Protein AF-A0A0F8WZ61-F1 (afdb_monomer_lite)

Sequence (118 aa):
MNHYVYILRSTDLYYVGLRSCHGPIATDSYRGSGTALKVARKEGHRFRKTVLCVPGSREECSELEAELVGPAEVADSLCLNLKQGGLSVNGVGYQHTDAARASMSKTRKGRKMSAAHR

pLDDT: mean 80.62, std 18.72, range [38.19, 97.25]

Structure (mmCIF, N/CA/C/O backbone):
data_AF-A0A0F8WZ61-F1
#
_entry.id   AF-A0A0F8WZ61-F1
#
loop_
_atom_site.group_PDB
_atom_site.id
_atom_site.type_symbol
_atom_site.label_atom_id
_atom_site.label_alt_id
_atom_site.label_comp_id
_atom_site.label_asym_id
_atom_site.label_entity_id
_atom_site.label_seq_id
_atom_site.pdbx_PDB_ins_code
_atom_site.Cartn_x
_atom_site.Cartn_y
_atom_site.Cartn_z
_atom_site.occupancy
_atom_site.B_iso_or_equiv
_atom_site.auth_seq_id
_atom_site.auth_comp_id
_atom_site.auth_asym_id
_atom_site.auth_atom_id
_atom_site.pdbx_PDB_model_num
ATOM 1 N N . MET A 1 1 ? 16.798 -5.562 -9.323 1.00 82.75 1 MET A N 1
ATOM 2 C CA . MET A 1 1 ? 15.977 -5.036 -8.207 1.00 82.75 1 MET A CA 1
ATOM 3 C C . MET A 1 1 ? 14.581 -5.603 -8.400 1.00 82.75 1 MET A C 1
ATOM 5 O O . MET A 1 1 ? 14.155 -5.675 -9.539 1.00 82.75 1 MET A O 1
ATOM 9 N N . ASN A 1 2 ? 13.909 -6.052 -7.345 1.00 89.69 2 ASN A N 1
ATOM 10 C CA . ASN A 1 2 ? 12.562 -6.614 -7.433 1.00 89.69 2 ASN A CA 1
ATOM 11 C C . ASN A 1 2 ? 11.527 -5.518 -7.173 1.00 89.69 2 ASN A C 1
ATOM 13 O O . ASN A 1 2 ? 11.694 -4.745 -6.223 1.00 89.69 2 ASN A O 1
ATOM 17 N N . HIS A 1 3 ? 10.468 -5.485 -7.979 1.00 91.69 3 HIS A N 1
ATOM 18 C CA . HIS A 1 3 ? 9.355 -4.545 -7.877 1.00 91.69 3 HIS A CA 1
ATOM 19 C C . HIS A 1 3 ? 8.050 -5.319 -7.747 1.00 91.69 3 HIS A C 1
ATOM 21 O O . HIS A 1 3 ? 7.855 -6.317 -8.432 1.00 91.69 3 HIS A O 1
ATOM 27 N N . TYR A 1 4 ? 7.189 -4.909 -6.823 1.00 92.69 4 TYR A N 1
ATOM 28 C CA . TYR A 1 4 ? 5.895 -5.554 -6.655 1.00 92.69 4 TYR A CA 1
ATOM 29 C C . TYR A 1 4 ? 4.889 -4.630 -5.977 1.00 92.69 4 TYR A C 1
ATOM 31 O O . TYR A 1 4 ? 5.254 -3.754 -5.179 1.00 92.69 4 TYR A O 1
ATOM 39 N N . VAL A 1 5 ? 3.614 -4.879 -6.264 1.00 93.69 5 VAL A N 1
ATOM 40 C CA . VAL A 1 5 ? 2.482 -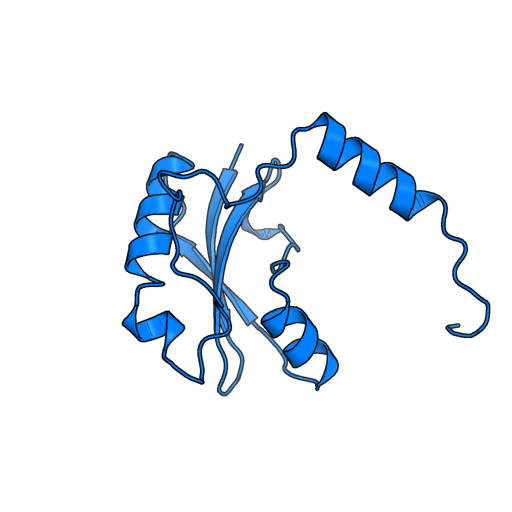4.246 -5.586 1.00 93.69 5 VAL A CA 1
ATOM 41 C C . VAL A 1 5 ? 1.929 -5.225 -4.562 1.00 93.69 5 VAL A C 1
ATOM 43 O O . VAL A 1 5 ? 1.846 -6.437 -4.788 1.00 93.69 5 VAL A O 1
ATOM 46 N N . TYR A 1 6 ? 1.585 -4.713 -3.390 1.00 95.25 6 TYR A N 1
ATOM 47 C CA . TYR A 1 6 ? 1.034 -5.507 -2.305 1.00 95.25 6 TYR A CA 1
ATOM 48 C C . TYR A 1 6 ? -0.133 -4.786 -1.649 1.00 95.25 6 TYR A C 1
ATOM 50 O O . TYR A 1 6 ? -0.223 -3.560 -1.658 1.00 95.25 6 TYR A O 1
ATOM 58 N N . ILE A 1 7 ? -0.983 -5.575 -1.005 1.00 95.69 7 ILE A N 1
ATOM 59 C CA . ILE A 1 7 ? -2.031 -5.096 -0.117 1.00 95.69 7 ILE A CA 1
ATOM 60 C C . ILE A 1 7 ? -1.721 -5.517 1.317 1.00 95.69 7 ILE A C 1
ATOM 62 O O . ILE A 1 7 ? -1.231 -6.617 1.592 1.00 95.69 7 ILE A O 1
ATOM 66 N N . LEU A 1 8 ? -2.001 -4.617 2.247 1.00 97.19 8 LEU A N 1
ATOM 67 C CA . LEU A 1 8 ? -2.095 -4.888 3.669 1.00 97.19 8 LEU A CA 1
ATOM 68 C C . LEU A 1 8 ? -3.564 -4.842 4.043 1.00 97.19 8 LEU A C 1
ATOM 70 O O . LEU A 1 8 ? -4.179 -3.791 3.916 1.00 97.19 8 LEU A O 1
ATOM 74 N N . ARG A 1 9 ? -4.109 -5.956 4.526 1.00 97.12 9 ARG A N 1
ATOM 75 C CA . ARG A 1 9 ? -5.522 -6.051 4.902 1.00 97.12 9 ARG A CA 1
ATOM 76 C C . ARG A 1 9 ? -5.670 -6.398 6.380 1.00 97.12 9 ARG A C 1
ATOM 78 O O . ARG A 1 9 ? -4.974 -7.288 6.876 1.00 97.12 9 ARG A O 1
ATOM 85 N N . SER A 1 10 ? -6.525 -5.656 7.068 1.00 96.44 10 SER A N 1
ATOM 86 C CA . SER A 1 10 ? -7.075 -5.960 8.391 1.00 96.44 10 SER A CA 1
ATOM 87 C C . SER A 1 10 ? -8.552 -6.347 8.239 1.00 96.44 10 SER A C 1
ATOM 89 O O . SER A 1 10 ? -9.002 -6.534 7.111 1.00 96.44 10 SER A O 1
ATOM 91 N N . THR A 1 11 ? -9.289 -6.507 9.339 1.00 92.62 11 THR A N 1
ATOM 92 C CA . THR A 1 11 ? -10.717 -6.876 9.304 1.00 92.62 11 THR A CA 1
ATOM 93 C C . THR A 1 11 ? -11.512 -5.907 8.431 1.00 92.62 11 THR A C 1
ATOM 95 O O . THR A 1 11 ? -12.131 -6.334 7.462 1.00 92.62 11 THR A O 1
ATOM 98 N N . ASP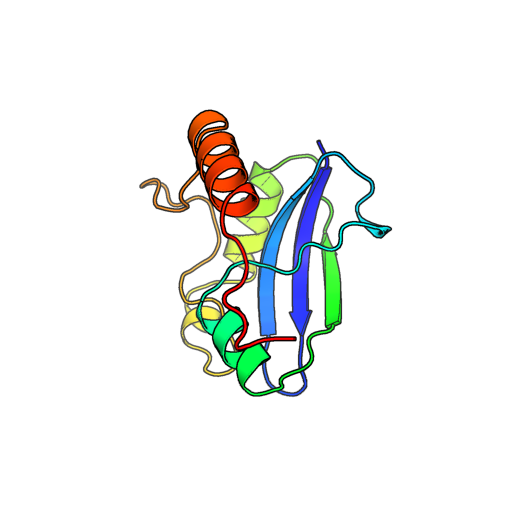 A 1 12 ? -11.367 -4.608 8.704 1.00 94.38 12 ASP A N 1
ATOM 99 C CA . ASP A 1 12 ? -12.171 -3.566 8.056 1.00 94.38 12 ASP A CA 1
ATOM 100 C C . ASP A 1 12 ? -11.325 -2.599 7.225 1.00 94.38 12 ASP A C 1
ATOM 102 O O . ASP A 1 12 ? -11.857 -1.823 6.451 1.00 94.38 12 ASP A O 1
ATOM 106 N N . LEU A 1 13 ? -9.997 -2.640 7.361 1.00 97.06 13 LEU A N 1
ATOM 107 C CA . LEU A 1 13 ? -9.103 -1.644 6.771 1.00 97.06 13 LEU A CA 1
ATOM 108 C C . LEU A 1 13 ? -8.157 -2.264 5.754 1.00 97.06 13 LEU A C 1
ATOM 110 O O . LEU A 1 13 ? -7.644 -3.372 5.961 1.00 97.06 13 LEU A O 1
ATOM 114 N N . TYR A 1 14 ? -7.825 -1.517 4.707 1.00 97.25 14 TYR A N 1
ATOM 115 C CA . TYR A 1 14 ? -6.803 -1.928 3.755 1.00 97.25 14 TYR A CA 1
ATOM 116 C C . TYR A 1 14 ? -5.875 -0.791 3.328 1.00 97.25 14 TYR A C 1
ATOM 118 O O . TYR A 1 14 ? -6.170 0.390 3.463 1.00 97.25 14 TYR A O 1
ATOM 126 N N . TYR A 1 15 ? -4.694 -1.169 2.850 1.00 96.56 15 TYR A N 1
ATOM 127 C CA . TYR A 1 15 ? -3.689 -0.265 2.304 1.00 96.56 15 TYR A CA 1
ATOM 128 C C . TYR A 1 15 ? -2.997 -0.949 1.134 1.00 96.56 15 TYR A C 1
ATOM 130 O O . TYR A 1 15 ? -2.493 -2.065 1.293 1.00 96.56 15 TYR A O 1
ATOM 138 N N . VAL A 1 16 ? -2.926 -0.281 -0.008 1.00 95.38 16 VAL A N 1
ATOM 139 C CA . VAL A 1 16 ? -2.169 -0.743 -1.174 1.00 95.38 16 VAL A CA 1
ATOM 140 C C . VAL A 1 16 ? -0.856 0.024 -1.233 1.00 95.38 16 VAL A C 1
ATOM 142 O O . VAL A 1 16 ? -0.802 1.220 -0.938 1.00 95.38 16 VAL A O 1
ATOM 145 N N . GLY A 1 17 ? 0.224 -0.669 -1.572 1.00 91.69 17 GLY A N 1
ATOM 146 C CA . GLY A 1 17 ? 1.512 -0.023 -1.747 1.00 91.69 17 GLY A CA 1
ATOM 147 C C . GLY A 1 17 ? 2.393 -0.704 -2.778 1.00 91.69 17 GLY A C 1
ATOM 148 O O . GLY A 1 17 ? 2.348 -1.920 -2.974 1.00 91.69 17 GLY A O 1
ATOM 149 N N . LEU A 1 18 ? 3.278 0.096 -3.356 1.00 91.81 18 LEU A N 1
ATOM 150 C CA . LEU A 1 18 ? 4.385 -0.349 -4.190 1.00 91.81 18 LEU A CA 1
ATOM 151 C C . LEU A 1 18 ? 5.666 -0.533 -3.363 1.00 91.81 18 LEU A C 1
ATOM 153 O O . LEU A 1 18 ? 6.027 0.289 -2.510 1.00 91.81 18 LEU A O 1
ATOM 157 N N . ARG A 1 19 ? 6.411 -1.610 -3.627 1.00 91.56 19 ARG A N 1
ATOM 158 C CA . ARG A 1 19 ? 7.717 -1.864 -3.008 1.00 91.56 19 ARG A CA 1
ATOM 159 C C . ARG A 1 19 ? 8.781 -2.196 -4.048 1.00 91.56 19 ARG A C 1
ATOM 161 O O . ARG A 1 19 ? 8.576 -3.029 -4.918 1.00 91.56 19 ARG A O 1
ATOM 168 N N . SER A 1 20 ? 9.959 -1.591 -3.878 1.00 89.75 20 SER A N 1
ATOM 169 C CA . SER A 1 20 ? 11.202 -2.048 -4.508 1.00 89.75 20 SER A CA 1
ATOM 170 C C . SER A 1 20 ? 12.157 -2.628 -3.462 1.00 89.75 20 SER A C 1
ATOM 172 O O . SER A 1 20 ? 12.400 -1.973 -2.444 1.00 89.75 20 SER A O 1
ATOM 174 N N . CYS A 1 21 ? 12.740 -3.802 -3.698 1.00 90.31 21 CYS A N 1
ATOM 175 C CA . CYS A 1 21 ? 13.731 -4.419 -2.807 1.00 90.31 21 CYS A CA 1
ATOM 176 C C . CYS A 1 21 ? 14.845 -5.143 -3.579 1.00 90.31 21 CYS A C 1
ATOM 178 O O . CYS A 1 21 ? 14.683 -5.504 -4.738 1.00 90.31 21 CYS A O 1
ATOM 180 N N . HIS A 1 22 ? 15.999 -5.353 -2.942 1.00 89.19 22 HIS A N 1
ATOM 181 C CA . HIS A 1 22 ? 17.107 -6.118 -3.538 1.00 89.19 22 HIS A CA 1
ATOM 182 C C . HIS A 1 22 ? 17.011 -7.622 -3.246 1.00 89.19 22 HIS A C 1
ATOM 184 O O . HIS A 1 22 ? 17.543 -8.421 -4.003 1.00 89.19 22 HIS A O 1
ATOM 190 N N . GLY A 1 23 ? 16.335 -8.000 -2.157 1.00 89.88 23 GLY A N 1
ATOM 191 C CA . GLY A 1 23 ? 16.177 -9.393 -1.742 1.00 89.88 23 GLY A CA 1
ATOM 192 C C . GLY A 1 23 ? 14.918 -10.070 -2.296 1.00 89.88 23 GLY A C 1
ATOM 193 O O . GLY A 1 23 ? 14.108 -9.418 -2.969 1.00 89.88 23 GLY A O 1
ATOM 194 N N . PRO A 1 24 ? 14.729 -11.366 -1.980 1.00 92.50 24 PRO A N 1
ATOM 195 C CA . PRO A 1 24 ? 13.550 -12.130 -2.372 1.00 92.50 24 PRO A CA 1
ATOM 196 C C . PRO A 1 24 ? 12.261 -11.514 -1.820 1.00 92.50 24 PRO A C 1
ATOM 198 O O . PRO A 1 24 ? 12.181 -11.166 -0.639 1.00 92.50 24 PRO A O 1
ATOM 201 N N . ILE A 1 25 ? 11.231 -11.426 -2.665 1.00 91.69 25 ILE A N 1
ATOM 202 C CA . ILE A 1 25 ? 9.926 -10.847 -2.304 1.00 91.69 25 ILE A CA 1
ATOM 203 C C . ILE A 1 25 ? 9.280 -11.623 -1.149 1.00 91.69 25 ILE A C 1
ATOM 205 O O . ILE A 1 25 ? 8.749 -11.014 -0.222 1.00 91.69 25 ILE A O 1
ATOM 209 N N . ALA A 1 26 ? 9.392 -12.957 -1.166 1.00 90.06 26 ALA A N 1
ATOM 210 C CA . ALA A 1 26 ? 8.820 -13.848 -0.154 1.00 90.06 26 ALA A CA 1
ATOM 211 C C . ALA A 1 26 ? 9.289 -13.533 1.279 1.00 90.06 26 ALA A C 1
ATOM 213 O O . ALA A 1 26 ? 8.556 -13.762 2.238 1.00 90.06 26 ALA A O 1
ATOM 214 N N . THR A 1 27 ? 10.493 -12.975 1.424 1.00 91.38 27 THR A N 1
ATOM 215 C CA . THR A 1 27 ? 11.107 -12.658 2.719 1.00 91.38 27 THR A CA 1
ATOM 216 C C . THR A 1 27 ? 11.137 -11.158 3.028 1.00 91.38 27 THR A C 1
ATOM 218 O O . THR A 1 27 ? 11.674 -10.758 4.061 1.00 91.38 27 THR A O 1
ATOM 221 N N . ASP A 1 28 ? 10.588 -10.293 2.165 1.00 92.50 28 ASP A N 1
ATOM 222 C CA . ASP A 1 28 ? 10.609 -8.844 2.400 1.00 92.50 28 ASP A CA 1
ATOM 223 C C . ASP A 1 28 ? 9.610 -8.447 3.502 1.00 92.50 28 ASP A C 1
ATOM 225 O O . ASP A 1 28 ? 8.384 -8.454 3.333 1.00 92.50 28 ASP A O 1
ATOM 229 N N . SER A 1 29 ? 10.166 -8.047 4.646 1.00 92.25 29 SER A N 1
ATOM 230 C CA . SER A 1 29 ? 9.433 -7.688 5.863 1.00 92.25 29 SER A CA 1
ATOM 231 C C . SER A 1 29 ? 8.878 -6.261 5.864 1.00 92.25 29 SER A C 1
ATOM 233 O O . SER A 1 29 ? 8.193 -5.868 6.813 1.00 92.25 29 SER A O 1
ATOM 235 N N . TYR A 1 30 ? 9.135 -5.467 4.818 1.00 91.31 30 TYR A N 1
ATOM 236 C CA . TYR A 1 30 ? 8.594 -4.117 4.714 1.00 91.31 30 TYR A CA 1
ATOM 237 C C . TYR A 1 30 ? 7.069 -4.159 4.585 1.00 91.31 30 TYR A C 1
ATOM 239 O O . TYR A 1 30 ? 6.506 -4.954 3.828 1.00 91.31 30 TYR A O 1
ATOM 247 N N . ARG A 1 31 ? 6.383 -3.293 5.333 1.00 91.56 31 ARG A N 1
ATOM 248 C CA . ARG A 1 31 ? 4.918 -3.244 5.374 1.00 91.56 31 ARG A CA 1
ATOM 249 C C . ARG A 1 31 ? 4.391 -1.808 5.349 1.00 91.56 31 ARG A C 1
ATOM 251 O O . ARG A 1 31 ? 3.535 -1.472 6.161 1.00 91.56 31 ARG A O 1
ATOM 258 N N . GLY A 1 32 ? 4.923 -0.981 4.455 1.00 88.00 32 GLY A N 1
ATOM 259 C CA . GLY A 1 32 ? 4.431 0.374 4.205 1.00 88.00 32 GLY A CA 1
ATOM 260 C C . GLY A 1 32 ? 4.910 1.430 5.203 1.00 88.00 32 GLY A C 1
ATOM 261 O O . GLY A 1 32 ? 5.320 1.138 6.329 1.00 88.00 32 GLY A O 1
ATOM 262 N N . SER A 1 33 ? 4.860 2.690 4.771 1.00 85.75 33 SER A N 1
ATOM 263 C CA . SER A 1 33 ? 5.214 3.865 5.580 1.00 85.75 33 SER A CA 1
ATOM 264 C C . SER A 1 33 ? 4.089 4.891 5.720 1.00 85.75 33 SER A C 1
ATOM 266 O O . SER A 1 33 ? 4.325 5.926 6.353 1.00 85.75 33 SER A O 1
ATOM 268 N N . GLY A 1 34 ? 2.902 4.612 5.167 1.00 87.12 34 GLY A N 1
ATOM 269 C CA . GLY A 1 34 ? 1.735 5.493 5.225 1.00 87.12 34 GLY A CA 1
ATOM 270 C C . GLY A 1 34 ? 1.380 5.904 6.655 1.00 87.12 34 GLY A C 1
ATOM 271 O O . GLY A 1 34 ? 1.442 5.094 7.581 1.00 87.12 34 GLY A O 1
ATOM 272 N N . THR A 1 35 ? 1.047 7.180 6.850 1.00 91.44 35 THR A N 1
ATOM 273 C CA . THR A 1 35 ? 0.750 7.728 8.181 1.00 91.44 35 THR A CA 1
ATOM 274 C C . THR A 1 35 ? -0.512 7.107 8.775 1.00 91.44 35 THR A C 1
ATOM 276 O O . THR A 1 35 ? -0.446 6.626 9.902 1.00 91.44 35 THR A O 1
ATOM 279 N N . ALA A 1 36 ? -1.605 7.014 8.008 1.00 91.62 36 ALA A N 1
ATOM 280 C CA . ALA A 1 36 ? -2.846 6.368 8.449 1.00 91.62 36 ALA A CA 1
ATOM 281 C C . ALA A 1 36 ? -2.621 4.895 8.835 1.00 91.62 36 ALA A C 1
ATOM 283 O O . ALA A 1 36 ? -3.007 4.462 9.915 1.00 91.62 36 ALA A O 1
ATOM 284 N N . LEU A 1 37 ? -1.848 4.156 8.032 1.00 93.44 37 LEU A N 1
ATOM 285 C CA . LEU A 1 37 ? -1.432 2.788 8.355 1.00 93.44 37 LEU A CA 1
ATOM 286 C C . LEU A 1 37 ? -0.650 2.686 9.676 1.00 93.44 37 LEU A C 1
ATOM 288 O O . LEU A 1 37 ? -0.818 1.723 10.426 1.00 93.44 37 LEU A O 1
ATOM 292 N N . LYS A 1 38 ? 0.232 3.648 9.973 1.00 93.00 38 LYS A N 1
ATOM 293 C CA . LYS A 1 38 ? 0.968 3.676 11.248 1.00 93.00 38 LYS A CA 1
ATOM 294 C C . LYS A 1 38 ? 0.045 3.957 12.431 1.00 93.00 38 LYS A C 1
ATOM 296 O O . LYS A 1 38 ? 0.287 3.390 13.492 1.00 93.00 38 LYS A O 1
ATOM 301 N N . VAL A 1 39 ? -0.956 4.819 12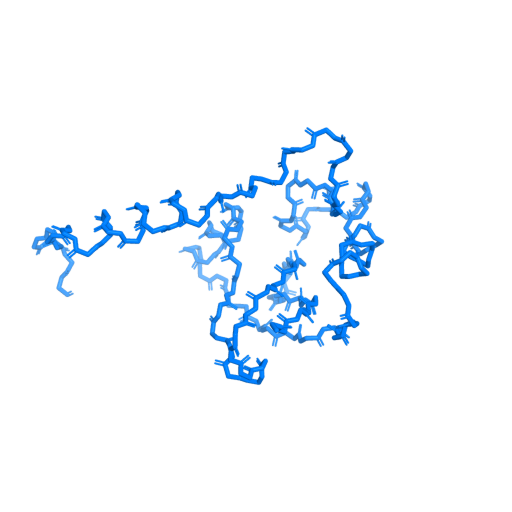.262 1.00 94.94 39 VAL A N 1
ATOM 302 C CA . VAL A 1 39 ? -1.960 5.119 13.294 1.00 94.94 39 VAL A CA 1
ATOM 303 C C . VAL A 1 39 ? -2.812 3.881 13.569 1.00 94.94 39 VAL A C 1
ATOM 305 O O . VAL A 1 39 ? -2.774 3.389 14.692 1.00 94.94 39 VAL A O 1
ATOM 308 N N . ALA A 1 40 ? -3.393 3.265 12.537 1.00 95.06 40 ALA A N 1
ATOM 309 C CA . ALA A 1 40 ? -4.190 2.043 12.680 1.00 95.06 40 ALA A CA 1
ATOM 310 C C . ALA A 1 40 ? -3.414 0.909 13.384 1.00 95.06 40 ALA A C 1
ATOM 312 O O . ALA A 1 40 ? -3.936 0.185 14.227 1.00 95.06 40 ALA A O 1
ATOM 313 N N . ARG A 1 41 ? -2.113 0.763 13.103 1.00 93.81 41 ARG A N 1
ATOM 314 C CA . ARG A 1 41 ? -1.266 -0.212 13.820 1.00 93.81 41 ARG A CA 1
ATOM 315 C C . ARG A 1 41 ? -1.101 0.095 15.303 1.00 93.81 41 ARG A C 1
ATOM 317 O O . ARG A 1 41 ? -1.020 -0.842 16.091 1.00 93.81 41 ARG A O 1
ATOM 324 N N . LYS A 1 42 ? -0.995 1.372 15.676 1.00 94.62 42 LYS A N 1
ATOM 325 C CA . LYS A 1 42 ? -0.911 1.788 17.083 1.00 94.62 42 LYS A CA 1
ATOM 326 C C . LYS A 1 42 ? -2.229 1.548 17.815 1.00 94.62 42 LYS A C 1
ATOM 328 O O . LYS A 1 42 ? -2.195 1.207 18.988 1.00 94.62 42 LYS A O 1
ATOM 333 N N . GLU A 1 43 ? -3.348 1.662 17.109 1.00 95.12 43 GLU A N 1
ATOM 334 C CA . GLU A 1 43 ? -4.695 1.358 17.611 1.00 95.12 43 GLU A CA 1
ATOM 335 C C . GLU A 1 43 ? -4.966 -0.153 17.729 1.00 95.12 43 GLU A C 1
ATOM 337 O O . GLU A 1 43 ? -5.997 -0.564 18.247 1.00 95.12 43 GLU A O 1
ATOM 342 N N . GLY A 1 44 ? -4.024 -1.001 17.301 1.00 94.62 44 GLY A N 1
ATOM 343 C CA . GLY A 1 44 ? -4.087 -2.451 17.486 1.00 94.62 44 GLY A CA 1
ATOM 344 C C . GLY A 1 44 ? -4.540 -3.236 16.255 1.00 94.62 44 GLY A C 1
ATOM 345 O O . GLY A 1 44 ? -4.590 -4.468 16.311 1.00 94.62 44 GLY A O 1
ATOM 346 N N . HIS A 1 45 ? -4.795 -2.576 15.120 1.00 95.94 45 HIS A N 1
ATOM 347 C CA . HIS A 1 45 ? -5.162 -3.270 13.887 1.00 95.94 45 HIS A CA 1
ATOM 348 C C . HIS A 1 45 ? -4.022 -4.169 13.391 1.00 95.94 45 HIS A C 1
ATOM 350 O O . HIS A 1 45 ? -2.878 -3.744 13.173 1.00 95.94 45 HIS A O 1
ATOM 356 N N . ARG A 1 46 ? -4.351 -5.444 13.165 1.00 95.31 46 ARG A N 1
ATOM 357 C CA . ARG A 1 46 ? -3.421 -6.444 12.632 1.00 95.31 46 ARG A CA 1
ATOM 358 C C . ARG A 1 46 ? -3.586 -6.539 11.124 1.00 95.31 46 ARG A C 1
ATOM 360 O O . ARG A 1 46 ? -4.672 -6.830 10.635 1.00 95.31 46 ARG A O 1
ATOM 367 N N . PHE A 1 47 ? -2.490 -6.326 10.399 1.00 96.25 47 PHE A N 1
ATOM 368 C CA . PHE A 1 47 ? -2.471 -6.377 8.939 1.00 96.25 47 PHE A CA 1
ATOM 369 C C . PHE A 1 47 ? -1.743 -7.620 8.427 1.00 96.25 47 PHE A C 1
ATOM 371 O O . PHE A 1 47 ? -0.600 -7.898 8.827 1.00 96.25 47 PHE A O 1
ATOM 378 N N . ARG A 1 48 ? -2.372 -8.317 7.480 1.00 96.00 48 ARG A N 1
ATOM 379 C CA . ARG A 1 48 ? -1.760 -9.370 6.665 1.00 96.00 48 ARG A CA 1
ATOM 380 C C . ARG A 1 48 ? -1.301 -8.779 5.335 1.00 96.00 48 ARG A C 1
ATOM 382 O O . ARG A 1 48 ? -2.050 -8.050 4.697 1.00 96.00 48 ARG A O 1
ATOM 389 N N . LYS A 1 49 ? -0.066 -9.096 4.940 1.00 95.81 49 LYS A N 1
ATOM 390 C CA . LYS A 1 49 ? 0.507 -8.700 3.651 1.00 95.81 49 LYS A CA 1
ATOM 391 C C . LYS A 1 49 ? 0.232 -9.777 2.611 1.00 95.81 49 LYS A C 1
ATOM 393 O O . LYS A 1 49 ? 0.554 -10.937 2.859 1.00 95.81 49 LYS A O 1
ATOM 398 N N . THR A 1 50 ? -0.280 -9.361 1.463 1.00 95.94 50 THR A N 1
ATOM 399 C CA . THR A 1 50 ? -0.476 -10.202 0.283 1.00 95.94 50 THR A CA 1
ATOM 400 C C . THR A 1 50 ? 0.139 -9.490 -0.913 1.00 95.94 50 THR A C 1
ATOM 402 O O . THR A 1 50 ? -0.125 -8.309 -1.128 1.00 95.94 50 THR A O 1
ATOM 405 N N . VAL A 1 51 ? 0.988 -10.186 -1.666 1.00 95.44 51 VAL A N 1
ATOM 406 C CA . VAL A 1 51 ? 1.519 -9.674 -2.936 1.00 95.44 51 VAL A CA 1
ATOM 407 C C . VAL A 1 51 ? 0.425 -9.826 -3.987 1.00 95.44 51 VAL A C 1
ATOM 409 O O . VAL A 1 51 ? -0.151 -10.905 -4.097 1.00 95.44 51 VAL A O 1
ATOM 412 N N . LEU A 1 52 ? 0.118 -8.745 -4.701 1.00 93.62 52 LEU A N 1
ATOM 413 C CA . LEU A 1 52 ? -0.909 -8.732 -5.744 1.00 93.62 52 LEU A CA 1
ATOM 414 C C . LEU A 1 52 ? -0.301 -9.052 -7.108 1.00 93.62 52 LEU A C 1
ATOM 416 O O . LEU A 1 52 ? -0.793 -9.923 -7.815 1.00 93.62 52 LEU A O 1
ATOM 420 N N . CYS A 1 53 ? 0.796 -8.377 -7.452 1.00 91.06 53 CYS A N 1
ATOM 421 C CA . CYS A 1 53 ? 1.489 -8.566 -8.720 1.00 91.06 53 CYS A CA 1
ATOM 422 C C . CYS A 1 53 ? 2.995 -8.322 -8.569 1.00 91.06 53 CYS A C 1
ATOM 424 O O . CYS A 1 53 ? 3.436 -7.587 -7.677 1.00 91.06 53 CYS A O 1
ATOM 426 N N . VAL A 1 54 ? 3.776 -8.934 -9.463 1.00 92.44 54 VAL A N 1
ATOM 427 C CA . VAL A 1 54 ? 5.231 -8.746 -9.587 1.00 92.44 54 VAL A CA 1
ATOM 428 C C . VAL A 1 54 ? 5.556 -8.398 -11.048 1.00 92.44 54 VAL A C 1
ATOM 430 O O . VAL A 1 54 ? 5.906 -9.290 -11.820 1.00 92.44 54 VAL A O 1
ATOM 433 N N . PRO A 1 55 ? 5.362 -7.134 -11.453 1.00 85.75 55 PRO A N 1
ATOM 434 C CA . PRO A 1 55 ? 5.644 -6.660 -12.807 1.00 85.75 55 PRO A CA 1
ATOM 435 C C . PRO A 1 55 ? 7.142 -6.641 -13.136 1.00 85.75 55 PRO A C 1
ATOM 437 O O . PRO A 1 55 ? 7.995 -6.735 -12.246 1.00 85.75 55 PRO A O 1
ATOM 440 N N . GLY A 1 56 ? 7.460 -6.488 -14.424 1.00 84.75 56 GLY A N 1
ATOM 441 C CA . GLY A 1 56 ? 8.843 -6.450 -14.905 1.00 84.75 56 GLY A CA 1
ATOM 442 C C . GLY A 1 56 ? 9.556 -5.138 -14.570 1.00 84.75 56 GLY A C 1
ATOM 443 O O . GLY A 1 56 ? 10.782 -5.115 -14.435 1.00 84.75 56 GLY A O 1
ATOM 444 N N . SER A 1 57 ? 8.790 -4.060 -14.386 1.00 87.00 57 SER A N 1
ATOM 445 C CA . SER A 1 57 ? 9.302 -2.710 -14.154 1.00 87.00 57 SER A CA 1
ATOM 446 C C . SER A 1 57 ? 8.642 -2.013 -12.958 1.00 87.00 57 SER A C 1
ATOM 448 O O . SER A 1 57 ? 7.600 -2.422 -12.431 1.00 87.00 57 SER A O 1
ATOM 450 N N . ARG A 1 58 ? 9.285 -0.944 -12.473 1.00 85.69 58 ARG A N 1
ATOM 451 C CA . ARG A 1 58 ? 8.731 -0.112 -11.394 1.00 85.69 58 ARG A CA 1
ATOM 452 C C . ARG A 1 58 ? 7.569 0.736 -11.909 1.00 85.69 58 ARG A C 1
ATOM 454 O O . ARG A 1 58 ? 6.656 1.037 -11.145 1.00 85.69 58 ARG A O 1
ATOM 461 N N . GLU A 1 59 ? 7.645 1.122 -13.169 1.00 87.25 59 GLU A N 1
ATOM 462 C CA . GLU A 1 59 ? 6.681 1.925 -13.903 1.00 87.25 59 GLU A CA 1
ATOM 463 C C . GLU A 1 59 ? 5.359 1.159 -14.015 1.00 87.25 59 GLU A C 1
ATOM 465 O O . GLU A 1 59 ? 4.347 1.655 -13.526 1.00 87.25 59 GLU A O 1
ATOM 470 N N . GLU A 1 60 ? 5.397 -0.104 -14.457 1.00 86.56 60 GLU A N 1
ATOM 471 C CA . GLU A 1 60 ? 4.221 -0.992 -14.468 1.00 86.56 60 GLU A CA 1
ATOM 472 C C . GLU A 1 60 ? 3.608 -1.160 -13.070 1.00 86.56 60 GLU A C 1
ATOM 474 O O . GLU A 1 60 ? 2.392 -1.116 -12.901 1.00 86.56 60 GLU A O 1
ATOM 479 N N . CYS A 1 61 ? 4.432 -1.318 -12.025 1.00 87.06 61 CYS A N 1
ATOM 480 C CA . CYS A 1 61 ? 3.910 -1.368 -10.654 1.00 87.06 61 CYS A CA 1
ATOM 481 C C . CYS A 1 61 ? 3.158 -0.089 -10.282 1.00 87.06 61 CYS A C 1
ATOM 483 O O . CYS A 1 61 ? 2.228 -0.127 -9.480 1.00 87.06 61 CYS A O 1
ATOM 485 N N . SER A 1 62 ? 3.626 1.049 -10.787 1.00 87.00 62 SER A N 1
ATOM 486 C CA . SER A 1 62 ? 3.055 2.347 -10.477 1.00 87.00 62 SER A CA 1
ATOM 487 C C . SER A 1 62 ? 1.720 2.550 -11.181 1.00 87.00 62 SER A C 1
ATOM 489 O O . SER A 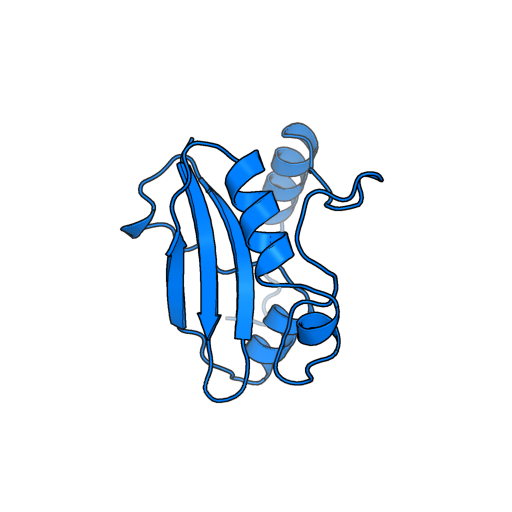1 62 ? 0.807 3.086 -10.563 1.00 87.00 62 SER A O 1
ATOM 491 N N . GLU A 1 63 ? 1.607 2.118 -12.435 1.00 89.00 63 GLU A N 1
ATOM 492 C CA . GLU A 1 63 ? 0.353 2.119 -13.194 1.00 89.00 63 GLU A CA 1
ATOM 493 C C . GLU A 1 63 ? -0.688 1.235 -12.500 1.00 89.00 63 GLU A C 1
ATOM 495 O O . GLU A 1 63 ? -1.780 1.699 -12.182 1.00 89.00 63 GLU A O 1
ATOM 500 N N . LEU A 1 64 ? -0.298 0.020 -12.105 1.00 88.62 64 LEU A N 1
ATOM 501 C CA . LEU A 1 64 ? -1.173 -0.895 -11.366 1.00 88.62 64 LEU A CA 1
ATOM 502 C C . LEU A 1 64 ? -1.581 -0.344 -9.991 1.00 88.62 64 LEU A C 1
ATOM 504 O O . LEU A 1 64 ? -2.714 -0.529 -9.556 1.00 88.62 64 LEU A O 1
ATOM 508 N N . GLU A 1 65 ? -0.684 0.345 -9.280 1.00 90.19 65 GLU A N 1
ATOM 509 C CA . GLU A 1 65 ? -1.042 1.018 -8.025 1.00 90.19 65 GLU A CA 1
ATOM 510 C C . GLU A 1 65 ? -2.054 2.153 -8.260 1.00 90.19 65 GLU A C 1
ATOM 512 O O . GLU A 1 65 ? -2.939 2.340 -7.429 1.00 90.19 65 GLU A O 1
ATOM 517 N N . ALA A 1 66 ? -1.946 2.891 -9.370 1.00 89.12 66 ALA A N 1
ATOM 518 C CA . ALA A 1 66 ? -2.890 3.950 -9.731 1.00 89.12 66 ALA A CA 1
ATOM 519 C C . ALA A 1 66 ? -4.282 3.398 -10.065 1.00 89.12 66 ALA A C 1
ATOM 521 O O . ALA A 1 66 ? -5.282 3.987 -9.661 1.00 89.12 66 ALA A O 1
ATOM 522 N N . GLU A 1 67 ? -4.345 2.248 -10.740 1.00 90.00 67 GLU A N 1
ATOM 523 C CA . GLU A 1 67 ? -5.600 1.540 -11.018 1.00 90.00 67 GLU A CA 1
ATOM 524 C C . GLU A 1 67 ? -6.262 1.006 -9.740 1.00 90.00 67 GLU A C 1
ATOM 526 O O . GLU A 1 67 ? -7.481 1.054 -9.605 1.00 90.00 67 GLU A O 1
ATOM 531 N N . LEU A 1 68 ? -5.463 0.516 -8.786 1.00 91.12 68 LEU A N 1
ATOM 532 C CA . LEU A 1 68 ? -5.953 -0.039 -7.519 1.00 91.12 68 LEU A CA 1
ATOM 533 C C . LEU A 1 68 ? -6.287 1.019 -6.461 1.00 91.12 68 LEU A C 1
ATOM 535 O O . LEU A 1 68 ? -6.955 0.703 -5.478 1.00 91.12 68 LEU A O 1
ATOM 539 N N . VAL A 1 69 ? -5.753 2.233 -6.593 1.00 91.50 69 VAL A N 1
ATOM 540 C CA . VAL A 1 69 ? -5.928 3.333 -5.637 1.00 91.50 69 VAL A CA 1
ATOM 541 C C . VAL A 1 69 ? -6.342 4.582 -6.403 1.00 91.50 69 VAL A C 1
ATOM 543 O O . VAL A 1 69 ? -5.584 5.551 -6.526 1.00 91.50 69 VAL A O 1
ATOM 546 N N . GLY A 1 70 ? -7.559 4.543 -6.929 1.00 90.88 70 GLY A N 1
ATOM 547 C CA . GLY A 1 70 ? -8.179 5.645 -7.637 1.00 90.88 70 GLY A CA 1
ATOM 548 C C . GLY A 1 70 ? -8.879 6.640 -6.703 1.00 90.88 70 GLY A C 1
ATOM 549 O O . GLY A 1 70 ? -8.749 6.593 -5.474 1.00 90.88 70 GLY A O 1
ATOM 550 N N . PRO A 1 71 ? -9.635 7.593 -7.277 1.00 89.31 71 PRO A N 1
ATOM 551 C CA . PRO A 1 71 ? -10.412 8.560 -6.505 1.00 89.31 71 PRO A CA 1
ATOM 552 C C . PRO A 1 71 ? -11.443 7.906 -5.576 1.00 89.31 71 PRO A C 1
ATOM 554 O O . PRO A 1 71 ? -11.683 8.422 -4.487 1.00 89.31 71 PRO A O 1
ATOM 557 N N . ALA A 1 72 ? -12.041 6.790 -6.003 1.00 90.12 72 ALA A N 1
ATOM 558 C CA . ALA A 1 72 ? -13.055 6.078 -5.232 1.00 90.12 72 ALA A CA 1
ATOM 559 C C . ALA A 1 72 ? -12.453 5.463 -3.965 1.00 90.12 72 ALA A C 1
ATOM 561 O O . ALA A 1 72 ? -12.990 5.641 -2.877 1.00 90.12 72 ALA A O 1
ATOM 562 N N . GLU A 1 73 ? -11.292 4.823 -4.087 1.00 92.50 73 GLU A N 1
ATOM 563 C CA . GLU A 1 73 ? -10.603 4.190 -2.970 1.00 92.50 73 GLU A CA 1
ATOM 564 C C . GLU A 1 73 ? -10.057 5.228 -1.999 1.00 92.50 73 GLU A C 1
ATOM 566 O O . GLU A 1 73 ? -10.103 5.013 -0.802 1.00 92.50 73 GLU A O 1
ATOM 571 N N . VAL A 1 74 ? -9.567 6.375 -2.471 1.00 90.94 74 VAL A N 1
ATOM 572 C CA . VAL A 1 74 ? -9.112 7.448 -1.565 1.00 90.94 74 VAL A CA 1
ATOM 573 C C . VAL A 1 74 ? -10.275 8.066 -0.779 1.00 90.94 74 VAL A C 1
ATOM 575 O O . VAL A 1 74 ? -10.068 8.574 0.323 1.00 90.94 74 VAL A O 1
ATOM 578 N N . ALA A 1 75 ? -11.488 8.036 -1.333 1.00 91.50 75 ALA A N 1
ATOM 579 C CA . ALA A 1 75 ? -12.698 8.482 -0.650 1.00 91.50 75 ALA A CA 1
ATOM 580 C C . ALA A 1 75 ? -13.313 7.404 0.265 1.00 91.50 75 ALA A C 1
ATOM 582 O O . ALA A 1 75 ? -14.148 7.736 1.108 1.00 91.50 75 ALA A O 1
ATOM 583 N N . ASP A 1 76 ? -12.913 6.138 0.117 1.00 94.12 76 ASP A N 1
ATOM 584 C CA . ASP A 1 76 ? -13.375 5.033 0.953 1.00 94.12 76 ASP A CA 1
ATOM 585 C C . ASP A 1 76 ? -12.781 5.144 2.367 1.00 94.12 76 ASP A C 1
ATOM 587 O O . ASP A 1 76 ? -11.564 5.181 2.559 1.00 94.12 76 ASP A O 1
ATOM 591 N N . SER A 1 77 ? -13.647 5.155 3.383 1.00 93.88 77 SER A N 1
ATOM 592 C CA . SER A 1 77 ? -13.250 5.217 4.794 1.00 93.88 77 SER A CA 1
ATOM 593 C C . SER A 1 77 ? -12.472 3.982 5.261 1.00 93.88 77 SER A C 1
ATOM 595 O O . SER A 1 77 ? -11.772 4.043 6.275 1.00 93.88 77 SER A O 1
ATOM 597 N N . LEU A 1 78 ? -12.568 2.872 4.527 1.00 95.94 78 LEU A N 1
ATOM 598 C CA . LEU A 1 78 ? -11.843 1.631 4.792 1.00 95.94 78 LEU A CA 1
ATOM 599 C C . LEU A 1 78 ? -10.426 1.639 4.194 1.00 95.94 78 LEU A C 1
ATOM 601 O O . LEU A 1 78 ? -9.567 0.835 4.584 1.00 95.94 78 LEU A O 1
ATOM 605 N N . CYS A 1 79 ? -10.156 2.548 3.259 1.00 95.88 79 CYS A N 1
ATOM 606 C CA . CYS A 1 79 ? -8.870 2.671 2.599 1.00 95.88 79 CYS A CA 1
ATOM 607 C C . CYS A 1 79 ? -7.941 3.618 3.362 1.00 95.88 79 CYS A C 1
ATOM 609 O O . CYS A 1 79 ? -8.252 4.768 3.662 1.00 95.88 79 CYS A O 1
ATOM 611 N N . LEU A 1 80 ? -6.729 3.151 3.645 1.00 95.12 80 LEU A N 1
ATOM 612 C CA . LEU A 1 80 ? -5.722 3.926 4.370 1.00 95.12 80 LEU A CA 1
ATOM 613 C C . LEU A 1 80 ? -4.783 4.708 3.438 1.00 95.12 80 LEU A C 1
ATOM 615 O O . LEU A 1 80 ? -3.835 5.352 3.911 1.00 95.12 80 LEU A O 1
ATOM 619 N N . ASN A 1 81 ? -4.987 4.635 2.120 1.00 94.50 81 ASN A N 1
ATOM 620 C CA . ASN A 1 81 ? -4.254 5.439 1.150 1.00 94.50 81 ASN A CA 1
ATOM 621 C C . ASN A 1 81 ? -4.824 6.863 1.131 1.00 94.50 81 ASN A C 1
ATOM 623 O O . ASN A 1 81 ? -5.926 7.106 0.670 1.00 94.50 81 ASN A O 1
ATOM 627 N N . LEU A 1 82 ? -4.035 7.833 1.601 1.00 88.81 82 LEU A N 1
ATOM 628 C CA . LEU A 1 82 ? -4.449 9.244 1.684 1.00 88.81 82 LEU A CA 1
ATOM 629 C C . LEU A 1 82 ? -4.382 9.998 0.346 1.00 88.81 82 LEU A C 1
ATOM 631 O O . LEU A 1 82 ? -4.699 11.183 0.278 1.00 88.81 82 LEU A O 1
ATOM 635 N N . LYS A 1 83 ? -3.842 9.353 -0.686 1.00 89.12 83 LYS A N 1
ATOM 636 C CA . LYS A 1 83 ? -3.617 9.909 -2.019 1.00 89.12 83 LYS A CA 1
ATOM 637 C C . LYS A 1 83 ? -3.761 8.790 -3.035 1.00 89.12 83 LYS A C 1
ATOM 639 O O . LYS A 1 83 ? -3.502 7.633 -2.702 1.00 89.12 83 LYS A O 1
ATOM 644 N N . GLN A 1 84 ? -4.119 9.177 -4.254 1.00 88.12 84 GLN A N 1
ATOM 645 C CA . GLN A 1 84 ? -4.183 8.266 -5.388 1.00 88.12 84 GLN A CA 1
ATOM 646 C C . GLN A 1 84 ? -2.810 7.639 -5.640 1.00 88.12 84 GLN A C 1
ATOM 648 O O . GLN A 1 84 ? -1.773 8.260 -5.369 1.00 88.12 84 GLN A O 1
ATOM 653 N N . GLY A 1 85 ? -2.828 6.397 -6.114 1.00 81.88 85 GLY A N 1
ATOM 654 C CA . GLY A 1 85 ? -1.634 5.680 -6.537 1.00 81.88 85 GLY A CA 1
ATOM 655 C C . GLY A 1 85 ? -1.020 6.285 -7.798 1.00 81.88 85 GLY A C 1
ATOM 656 O O . GLY A 1 85 ? -1.602 7.160 -8.441 1.00 81.88 85 GLY A O 1
ATOM 657 N N . GLY A 1 86 ? 0.168 5.805 -8.160 1.00 76.62 86 GLY A N 1
ATOM 658 C CA . GLY A 1 86 ? 0.831 6.219 -9.391 1.00 76.62 86 GLY A CA 1
ATOM 659 C C . GLY A 1 86 ? 1.974 7.214 -9.222 1.00 76.62 86 GLY A C 1
ATOM 660 O O . GLY A 1 86 ? 2.181 7.853 -8.185 1.00 76.62 86 GLY A O 1
ATOM 661 N N . LEU A 1 87 ? 2.744 7.344 -10.300 1.00 64.31 87 LEU A N 1
ATOM 662 C CA . LEU A 1 87 ? 3.750 8.375 -10.463 1.00 64.31 87 LEU A CA 1
ATOM 663 C C . LEU A 1 87 ? 2.996 9.670 -10.731 1.00 64.31 87 LEU A C 1
ATOM 665 O O . LEU A 1 87 ? 2.498 9.905 -11.826 1.00 64.31 87 LEU A O 1
ATOM 669 N N . SER A 1 88 ? 2.902 10.529 -9.720 1.00 49.06 88 SER A N 1
ATOM 670 C CA . SER A 1 88 ? 2.429 11.888 -9.942 1.00 49.06 88 SER A CA 1
ATOM 671 C C . SER A 1 88 ? 3.289 12.519 -11.043 1.00 49.06 88 SER A C 1
ATOM 673 O O . SER A 1 88 ? 4.497 12.667 -10.844 1.00 49.06 88 SER A O 1
ATOM 675 N N . VAL A 1 89 ? 2.675 12.946 -12.148 1.00 42.97 89 VAL A N 1
ATOM 676 C CA . VAL A 1 89 ? 3.317 13.754 -13.206 1.00 42.97 89 VAL A CA 1
ATOM 677 C C . VAL A 1 89 ? 3.973 15.039 -12.661 1.00 42.97 89 VAL A C 1
ATOM 679 O O . VAL A 1 89 ? 4.828 15.616 -13.316 1.00 42.97 89 VAL A O 1
ATOM 682 N N . ASN A 1 90 ? 3.655 15.421 -11.412 1.00 38.25 90 ASN A N 1
ATOM 683 C CA . ASN A 1 90 ? 4.264 16.514 -10.640 1.00 38.25 90 ASN A CA 1
ATOM 684 C C . ASN A 1 90 ? 5.080 16.061 -9.400 1.00 38.25 90 ASN A C 1
ATOM 686 O O . ASN A 1 90 ? 5.216 16.809 -8.436 1.00 38.25 90 ASN A O 1
ATOM 690 N N . GLY A 1 91 ? 5.622 14.838 -9.390 1.00 38.97 91 GLY A N 1
ATOM 691 C CA . GLY A 1 91 ? 6.746 14.454 -8.519 1.00 38.97 91 GLY A CA 1
ATOM 692 C C . GLY A 1 91 ? 6.579 14.567 -6.991 1.00 38.97 91 GLY A C 1
ATOM 693 O O . GLY A 1 91 ? 7.560 14.853 -6.310 1.00 38.97 91 GLY A O 1
ATOM 694 N N . VAL A 1 92 ? 5.403 14.301 -6.410 1.00 38.19 92 VAL A N 1
ATOM 695 C CA . VAL A 1 92 ? 5.214 14.271 -4.938 1.00 38.19 92 VAL A CA 1
ATOM 696 C C . VAL A 1 92 ? 4.978 12.857 -4.390 1.00 38.19 92 VAL A C 1
ATOM 698 O O . VAL A 1 92 ? 4.397 12.670 -3.323 1.00 38.19 92 VAL A O 1
ATOM 701 N N . GLY A 1 93 ? 5.477 11.835 -5.078 1.00 42.09 93 GLY A N 1
ATOM 702 C CA . GLY A 1 93 ? 5.936 10.617 -4.418 1.00 42.09 93 GLY A CA 1
ATOM 703 C C . GLY A 1 93 ? 7.410 10.816 -4.102 1.00 42.09 93 GLY A C 1
ATOM 704 O O . GLY A 1 93 ? 8.226 10.580 -4.982 1.00 42.09 93 GLY A O 1
ATOM 705 N N . TYR A 1 94 ? 7.752 11.319 -2.907 1.00 43.06 94 TYR A N 1
ATOM 706 C CA . TYR A 1 94 ? 9.135 11.645 -2.518 1.00 43.06 94 TYR A CA 1
ATOM 707 C C . TYR A 1 94 ? 10.076 10.473 -2.844 1.00 43.06 94 TYR A C 1
ATOM 709 O O . TYR A 1 94 ? 10.219 9.516 -2.075 1.00 43.06 94 TYR A O 1
ATOM 717 N N . GLN A 1 95 ? 10.749 10.539 -3.993 1.00 42.97 95 GLN A N 1
ATOM 718 C CA . GLN A 1 95 ? 11.904 9.707 -4.249 1.00 42.97 95 GLN A CA 1
ATOM 719 C C . GLN A 1 95 ? 13.013 10.304 -3.398 1.00 42.97 95 GLN A C 1
ATOM 721 O O . GLN A 1 95 ? 13.706 11.235 -3.795 1.00 42.97 95 GLN A O 1
ATOM 726 N N . HIS A 1 96 ? 13.155 9.810 -2.169 1.00 46.00 96 HIS A N 1
ATOM 727 C CA . HIS A 1 96 ? 14.372 10.085 -1.427 1.00 46.00 96 HIS A CA 1
ATOM 728 C C . HIS A 1 96 ? 15.531 9.570 -2.273 1.00 46.00 96 HIS A C 1
ATOM 730 O O . HIS A 1 96 ? 15.599 8.370 -2.550 1.00 46.00 96 HIS A O 1
ATOM 736 N N . THR A 1 97 ? 16.410 10.481 -2.682 1.00 49.72 97 THR A N 1
ATOM 737 C CA . THR A 1 97 ? 17.688 10.137 -3.301 1.00 49.72 97 THR A CA 1
ATOM 738 C C . THR A 1 97 ? 18.424 9.146 -2.404 1.00 49.72 97 THR A C 1
ATOM 740 O O . THR A 1 97 ? 18.209 9.118 -1.186 1.00 49.72 97 THR A O 1
ATOM 743 N N . ASP A 1 98 ? 19.310 8.327 -2.964 1.00 51.19 98 ASP A N 1
ATOM 744 C CA . ASP A 1 98 ? 20.054 7.357 -2.153 1.00 51.19 98 ASP A CA 1
ATOM 745 C C . ASP A 1 98 ? 20.862 8.038 -1.037 1.00 51.19 98 ASP A C 1
ATOM 747 O O . ASP A 1 98 ? 20.969 7.501 0.066 1.00 51.19 98 ASP A O 1
ATOM 751 N N . ALA A 1 99 ? 21.296 9.283 -1.255 1.00 54.41 99 ALA A N 1
ATOM 752 C CA . ALA A 1 99 ? 21.887 10.137 -0.230 1.00 54.41 99 ALA A CA 1
ATOM 753 C C . ALA A 1 99 ? 20.902 10.491 0.904 1.00 54.41 99 ALA A C 1
ATOM 755 O O . ALA A 1 99 ? 21.242 10.354 2.082 1.00 54.41 99 ALA A O 1
ATOM 756 N N . ALA A 1 100 ? 19.665 10.885 0.583 1.00 55.94 100 ALA A N 1
ATOM 757 C CA . ALA A 1 100 ? 18.629 11.138 1.586 1.00 55.94 100 ALA A CA 1
ATOM 758 C C . ALA A 1 100 ? 18.248 9.850 2.341 1.00 55.94 100 ALA A C 1
ATOM 760 O O . ALA A 1 100 ? 18.116 9.870 3.566 1.00 55.94 100 ALA A O 1
ATOM 761 N N . ARG A 1 101 ? 18.150 8.708 1.643 1.00 60.25 101 ARG A N 1
ATOM 762 C CA . ARG A 1 101 ? 17.918 7.385 2.253 1.00 60.25 101 ARG A CA 1
ATOM 763 C C . ARG A 1 101 ? 19.044 7.003 3.214 1.00 60.25 101 ARG A C 1
ATOM 765 O O . ARG A 1 101 ? 18.770 6.572 4.336 1.00 60.25 101 ARG A O 1
ATOM 772 N N . ALA A 1 102 ? 20.297 7.203 2.808 1.00 59.56 102 ALA A N 1
ATOM 773 C CA . ALA A 1 102 ? 21.470 6.930 3.631 1.00 59.56 102 ALA A CA 1
ATOM 774 C C . ALA A 1 102 ? 21.545 7.858 4.855 1.00 59.56 102 ALA A C 1
ATOM 776 O O . ALA A 1 102 ? 21.814 7.381 5.957 1.00 59.56 102 ALA A O 1
ATOM 777 N N . SER A 1 103 ? 21.255 9.153 4.692 1.00 63.00 103 SER A N 1
ATOM 778 C CA . SER A 1 103 ? 21.220 10.129 5.791 1.00 63.00 103 SER A CA 1
ATOM 779 C C . SER A 1 103 ? 20.160 9.762 6.836 1.00 63.00 103 SER A C 1
ATOM 781 O O . SER A 1 103 ? 20.483 9.576 8.010 1.00 63.00 103 SER A O 1
ATOM 783 N N . MET A 1 104 ? 18.924 9.489 6.401 1.00 57.31 104 MET A N 1
ATOM 784 C CA . MET A 1 104 ? 17.846 9.042 7.291 1.00 57.31 104 MET A CA 1
ATOM 785 C C . MET A 1 104 ? 18.172 7.715 7.996 1.00 57.31 104 MET A C 1
ATOM 787 O O . MET A 1 104 ? 17.833 7.529 9.168 1.00 57.31 104 MET A O 1
ATOM 791 N N . SER A 1 105 ? 18.861 6.790 7.314 1.00 59.72 105 SER A N 1
ATOM 792 C CA . SER A 1 105 ? 19.329 5.546 7.933 1.00 59.72 105 SER A CA 1
ATOM 793 C C . SER A 1 105 ? 20.421 5.782 8.985 1.00 59.72 105 SER A C 1
ATOM 795 O O . SER A 1 105 ? 20.469 5.035 9.964 1.00 59.72 105 SER A O 1
ATOM 797 N N . LYS A 1 106 ? 21.293 6.784 8.805 1.00 58.00 106 LYS A N 1
ATOM 798 C CA . LYS A 1 106 ? 22.351 7.141 9.766 1.00 58.00 106 LYS A CA 1
ATOM 799 C C . LYS A 1 106 ? 21.769 7.799 11.020 1.00 58.00 106 LYS A C 1
ATOM 801 O O . LYS A 1 106 ? 22.113 7.381 12.123 1.00 58.00 106 LYS A O 1
ATOM 806 N N . THR A 1 107 ? 20.814 8.722 10.877 1.00 55.59 107 THR A N 1
ATOM 807 C CA . THR A 1 107 ? 20.149 9.394 12.013 1.00 55.59 107 THR A CA 1
ATOM 808 C C . THR A 1 107 ? 19.441 8.405 12.946 1.00 55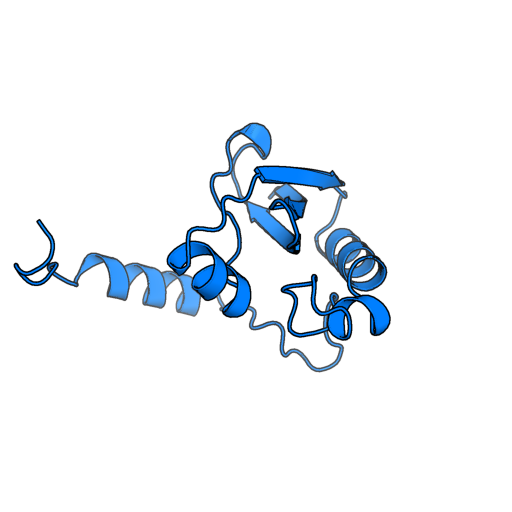.59 107 THR A C 1
ATOM 810 O O . THR A 1 107 ? 19.399 8.598 14.160 1.00 55.59 107 THR A O 1
ATOM 813 N N . ARG A 1 108 ? 18.929 7.294 12.404 1.00 54.41 108 ARG A N 1
ATOM 814 C CA . ARG A 1 108 ? 18.216 6.268 13.177 1.00 54.41 108 ARG A CA 1
ATOM 815 C C . ARG A 1 108 ? 19.137 5.348 13.995 1.00 54.41 108 ARG A C 1
ATOM 817 O O . ARG A 1 108 ? 18.684 4.803 14.995 1.00 54.41 108 ARG A O 1
ATOM 824 N N . LYS A 1 109 ? 20.412 5.197 13.612 1.00 54.03 109 LYS A N 1
ATOM 825 C CA . LYS A 1 109 ? 21.395 4.355 14.326 1.00 54.03 109 LYS A CA 1
ATOM 826 C C . LYS A 1 109 ? 22.038 5.041 15.544 1.00 54.03 109 LYS A C 1
ATOM 828 O O . LYS A 1 109 ? 22.654 4.355 16.348 1.00 54.03 109 LYS A O 1
ATOM 833 N N . GLY A 1 110 ? 21.887 6.361 15.695 1.00 49.00 110 GLY A N 1
ATOM 834 C CA . GLY A 1 110 ? 22.502 7.136 16.786 1.00 49.00 110 GLY A CA 1
ATOM 835 C C . GLY A 1 110 ? 21.583 7.482 17.964 1.00 49.00 110 GLY A C 1
ATOM 836 O O . GLY A 1 110 ? 22.055 8.007 18.970 1.00 49.00 110 GLY A O 1
ATOM 837 N N . ARG A 1 111 ? 20.273 7.215 17.877 1.00 48.66 111 ARG A N 1
ATOM 838 C CA . ARG A 1 111 ? 19.335 7.558 18.955 1.00 48.66 111 ARG A CA 1
ATOM 839 C C . ARG A 1 111 ? 19.346 6.447 20.010 1.00 48.66 111 ARG A C 1
ATOM 841 O O . ARG A 1 111 ? 18.723 5.407 19.811 1.00 48.66 111 ARG A O 1
ATOM 848 N N . LYS A 1 112 ? 20.049 6.659 21.132 1.00 50.56 112 LYS A N 1
ATOM 849 C CA . LYS A 1 112 ? 19.853 5.847 22.346 1.00 50.56 112 LYS A CA 1
ATOM 850 C C . LYS A 1 112 ? 18.366 5.925 22.709 1.00 50.56 112 LYS A C 1
ATOM 852 O O . LYS A 1 112 ? 17.830 7.028 22.814 1.00 50.56 112 LYS A O 1
ATOM 857 N N . MET A 1 113 ? 17.695 4.779 22.843 1.00 51.81 113 MET A N 1
ATOM 858 C CA . MET A 1 113 ? 16.336 4.753 23.387 1.00 51.81 113 MET A CA 1
ATOM 859 C C . MET A 1 113 ? 16.384 5.398 24.774 1.00 51.81 113 MET A C 1
ATOM 861 O O . MET A 1 113 ? 17.242 5.046 25.585 1.00 51.81 113 MET A O 1
ATOM 865 N N . SER A 1 114 ? 15.526 6.385 25.033 1.00 56.25 114 SER A N 1
ATOM 866 C CA . SER A 1 114 ? 15.367 6.894 26.391 1.00 56.25 114 SER A CA 1
ATOM 867 C C . SER A 1 114 ? 14.845 5.757 27.271 1.00 56.25 114 SER A C 1
ATOM 869 O O . SER A 1 114 ? 14.054 4.927 26.825 1.00 56.25 114 SER A O 1
ATOM 871 N N . ALA A 1 115 ? 15.298 5.711 28.524 1.00 52.69 115 ALA A N 1
ATOM 872 C CA . ALA A 1 115 ? 15.073 4.617 29.475 1.00 52.69 115 ALA A CA 1
ATOM 873 C C . ALA A 1 115 ? 13.592 4.317 29.823 1.00 52.69 115 ALA A C 1
ATOM 875 O O . ALA A 1 115 ? 13.329 3.451 30.648 1.00 52.69 115 ALA A O 1
ATOM 876 N N . ALA A 1 116 ? 12.633 5.009 29.201 1.00 52.12 116 ALA A N 1
ATOM 877 C CA . ALA A 1 116 ? 11.195 4.860 29.421 1.00 52.12 116 ALA A CA 1
ATOM 878 C C . ALA A 1 116 ? 10.545 3.710 28.624 1.00 52.12 116 ALA A C 1
ATOM 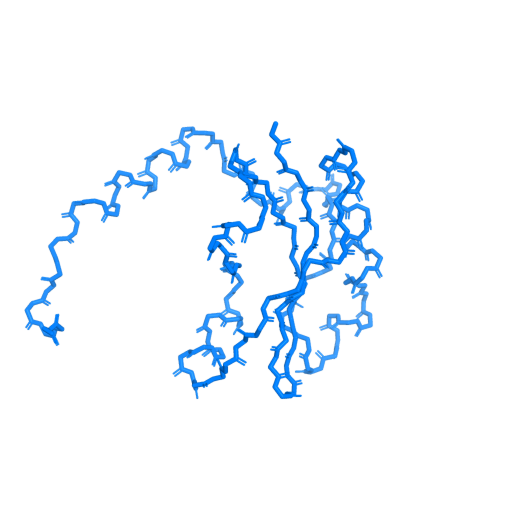880 O O . ALA A 1 116 ? 9.370 3.416 28.824 1.00 52.12 116 ALA A O 1
ATOM 881 N N . HIS A 1 117 ? 11.283 3.052 27.730 1.00 55.31 117 HIS A N 1
ATOM 882 C CA . HIS A 1 117 ? 10.823 1.862 27.010 1.00 55.31 117 HIS A CA 1
ATOM 883 C C . HIS A 1 117 ? 11.891 0.772 27.121 1.00 55.31 117 HIS A C 1
ATOM 885 O O . HIS A 1 117 ? 12.767 0.666 26.262 1.00 55.31 117 HIS A O 1
ATOM 891 N N . ARG A 1 118 ? 11.857 0.029 28.231 1.00 38.31 118 ARG A N 1
ATOM 892 C CA . ARG A 1 118 ? 12.520 -1.275 28.346 1.00 38.31 118 ARG A CA 1
ATOM 893 C C . ARG A 1 118 ? 11.605 -2.353 27.795 1.00 38.31 118 ARG A C 1
ATOM 895 O O . ARG A 1 118 ? 10.394 -2.269 28.089 1.00 38.31 118 ARG A O 1
#

Radius of gyration: 15.68 Å; chains: 1; bounding box: 36×30×44 Å

Secondary structure (DSSP, 8-state):
-EEEEEEEE-SS-EEEEEEEESS-GGG-------HHHHHHHHTT---EEEEEE--SSHHHHHHHHHHHS-HHHHH-TTB--SS--S--TT--S----HHHHHHHHHHHHS-PPPTT--

Organism: NCBI:txid412755

Foldseek 3Di:
DWKFWKKWDFPQAIEIDIDDDPDDPVPDPDDDDQPLVVVCVVVPTDIDMDTDDTDPDNQVRQVVQQVVFDPVLCPDPRYSDVDGTHQPPPHPPDPQDVVSVVVVVVVVVPDDPDPPPD